Protein AF-A0A843L5Y5-F1 (afdb_monomer_lite)

Sequence (86 aa):
MGDFDPRKHTAEERGIDAKGNYVRGLKMSDTRFKNMVTGHSPAEQQSMRQQVEEAEEKGLRTYQIKHAKGYYNIENGIVIGSAKGK

Radius of gyration: 13.81 Å; chains: 1; bounding box: 30×20×47 Å

pLDDT: mean 84.61, std 7.88, range [51.5, 93.06]

Structure (mmCIF, N/CA/C/O backbone):
data_AF-A0A843L5Y5-F1
#
_entry.id   AF-A0A843L5Y5-F1
#
loop_
_atom_site.group_PDB
_atom_site.id
_atom_site.type_symbol
_atom_site.label_atom_id
_atom_site.label_alt_id
_atom_site.label_comp_id
_atom_site.label_asym_id
_atom_site.label_entity_id
_atom_site.label_seq_id
_atom_site.pdbx_PDB_ins_code
_atom_site.Cartn_x
_atom_site.Cartn_y
_atom_site.Cartn_z
_atom_site.occupancy
_atom_site.B_iso_or_equiv
_atom_site.auth_seq_id
_atom_site.auth_comp_id
_atom_site.auth_asym_id
_atom_site.auth_atom_id
_atom_site.pdbx_PDB_model_num
ATOM 1 N N . MET A 1 1 ? -11.038 6.276 26.119 1.00 51.50 1 MET A N 1
ATOM 2 C CA . MET A 1 1 ? -10.908 5.268 25.046 1.00 51.50 1 MET A CA 1
ATOM 3 C C . MET A 1 1 ? -10.382 6.024 23.846 1.00 51.50 1 MET A C 1
ATOM 5 O O . MET A 1 1 ? -11.010 7.005 23.485 1.00 51.50 1 MET A O 1
ATOM 9 N N . GLY A 1 2 ? -9.166 5.712 23.395 1.00 59.28 2 GLY A N 1
ATOM 10 C CA . GLY A 1 2 ? -8.443 6.548 22.433 1.00 59.28 2 GLY A CA 1
ATOM 11 C C . GLY A 1 2 ? -9.129 6.594 21.071 1.00 59.28 2 GLY A C 1
ATOM 12 O O . GLY A 1 2 ? -9.615 5.570 20.600 1.00 59.28 2 GLY A O 1
ATOM 13 N N . ASP A 1 3 ? -9.158 7.781 20.470 1.00 70.69 3 ASP A N 1
ATOM 14 C CA . ASP A 1 3 ? -9.666 8.046 19.127 1.00 70.69 3 ASP A CA 1
ATOM 15 C C . ASP A 1 3 ? -8.870 7.269 18.070 1.00 70.69 3 ASP A C 1
ATOM 17 O O . ASP A 1 3 ? -7.879 7.761 17.528 1.00 70.69 3 ASP A O 1
ATOM 21 N N . PHE A 1 4 ? -9.290 6.039 17.767 1.00 77.62 4 PHE A N 1
ATOM 22 C CA . PHE A 1 4 ? -8.773 5.328 16.606 1.00 77.62 4 PHE A CA 1
ATOM 23 C C . PHE A 1 4 ? -9.297 6.016 15.343 1.00 77.62 4 PHE A C 1
ATOM 25 O O . PHE A 1 4 ? -10.476 5.905 14.999 1.00 77.62 4 PHE A O 1
ATOM 32 N N . ASP A 1 5 ? -8.415 6.729 14.644 1.00 79.00 5 ASP A N 1
ATOM 33 C CA . ASP A 1 5 ? -8.718 7.319 13.344 1.00 79.00 5 ASP A CA 1
ATOM 34 C C . ASP A 1 5 ? -8.259 6.370 12.225 1.00 79.00 5 ASP A C 1
ATOM 36 O O . ASP A 1 5 ? -7.058 6.279 11.941 1.00 79.00 5 ASP A O 1
ATOM 40 N N . PRO A 1 6 ? -9.182 5.674 11.540 1.00 76.31 6 PRO A N 1
ATOM 41 C CA . PRO A 1 6 ? -8.818 4.730 10.493 1.00 76.31 6 PRO A CA 1
ATOM 42 C C . PRO A 1 6 ? -8.090 5.408 9.321 1.00 76.31 6 PRO A C 1
ATOM 44 O O . PRO A 1 6 ? -7.424 4.724 8.555 1.00 76.31 6 PRO A O 1
ATOM 47 N N . ARG A 1 7 ? -8.156 6.738 9.179 1.00 77.75 7 ARG A N 1
ATOM 48 C CA . ARG A 1 7 ? -7.399 7.487 8.163 1.00 77.75 7 ARG A CA 1
ATOM 49 C C . ARG A 1 7 ? -5.947 7.749 8.570 1.00 77.75 7 ARG A C 1
ATOM 51 O O . ARG A 1 7 ? -5.118 8.044 7.714 1.00 77.75 7 ARG A O 1
ATOM 58 N N . LYS A 1 8 ? -5.627 7.655 9.862 1.00 80.12 8 LYS A N 1
ATOM 59 C CA . LYS A 1 8 ? -4.272 7.864 10.402 1.00 80.12 8 LYS A CA 1
ATOM 60 C C . LYS A 1 8 ? -3.569 6.552 10.732 1.00 80.12 8 LYS A C 1
ATOM 62 O O . LYS A 1 8 ? -2.347 6.493 10.629 1.00 80.12 8 LYS A O 1
ATOM 67 N N . HIS A 1 9 ? -4.328 5.519 11.089 1.00 84.69 9 HIS A N 1
ATOM 68 C CA . HIS A 1 9 ? -3.800 4.193 11.396 1.00 84.69 9 HIS A CA 1
ATOM 69 C C . HIS A 1 9 ? -3.567 3.346 10.146 1.00 84.69 9 HIS A C 1
ATOM 71 O O . HIS A 1 9 ? -4.321 3.407 9.169 1.00 84.69 9 HIS A O 1
ATOM 77 N N . THR A 1 10 ? -2.532 2.512 10.209 1.00 84.94 10 THR A N 1
ATOM 78 C CA . THR A 1 10 ? -2.175 1.574 9.146 1.00 84.94 10 THR A CA 1
ATOM 79 C C . THR A 1 10 ? -3.177 0.427 9.035 1.00 84.94 10 THR A C 1
ATOM 81 O O . THR A 1 10 ? -3.844 0.051 9.996 1.00 84.94 10 THR A O 1
ATOM 84 N N . ALA A 1 11 ? -3.235 -0.197 7.862 1.00 81.94 11 ALA A N 1
ATOM 85 C CA . ALA A 1 11 ? -4.081 -1.348 7.553 1.00 81.94 11 ALA A CA 1
ATOM 86 C C . ALA A 1 11 ? -3.934 -2.543 8.515 1.00 81.94 11 ALA A C 1
ATOM 88 O O . ALA A 1 11 ? -4.793 -3.429 8.578 1.00 81.94 11 ALA A O 1
ATOM 89 N N . GLU A 1 12 ? -2.813 -2.638 9.222 1.00 80.62 12 GLU A N 1
ATOM 90 C CA . GLU A 1 12 ? -2.520 -3.717 10.167 1.00 80.62 12 GLU A CA 1
ATOM 91 C C . GLU A 1 12 ? -3.074 -3.409 11.560 1.00 80.62 12 GLU A C 1
ATOM 93 O O . GLU A 1 12 ? -3.499 -4.324 12.271 1.00 80.62 12 GLU A O 1
ATOM 98 N N . GLU A 1 13 ? -3.167 -2.125 11.898 1.00 82.31 13 GLU A N 1
ATOM 99 C CA . GLU A 1 13 ? -3.739 -1.638 13.140 1.00 82.31 13 GLU A CA 1
ATOM 100 C C . GLU A 1 13 ? -5.268 -1.751 13.126 1.00 82.31 13 GLU A C 1
ATOM 102 O O . GLU A 1 13 ? -5.962 -1.495 12.134 1.00 82.31 13 GLU A O 1
ATOM 107 N N . ARG A 1 14 ? -5.798 -2.172 14.271 1.00 82.00 14 ARG A N 1
ATOM 108 C CA . ARG A 1 14 ? -7.225 -2.357 14.526 1.00 82.00 14 ARG A CA 1
ATOM 109 C C . ARG A 1 14 ? -7.560 -1.666 15.834 1.00 82.00 14 ARG A C 1
ATOM 111 O O . ARG A 1 14 ? -6.756 -1.693 16.764 1.00 82.00 14 ARG A O 1
ATOM 118 N N . GLY A 1 15 ? -8.753 -1.102 15.914 1.00 82.69 15 GLY A N 1
ATOM 119 C CA . GLY A 1 15 ? -9.200 -0.412 17.109 1.00 82.69 15 GLY A CA 1
ATOM 120 C C . GLY A 1 15 ? -10.704 -0.239 17.156 1.00 82.69 15 GLY A C 1
ATOM 121 O O . GLY A 1 15 ? -11.448 -0.755 16.319 1.00 82.69 15 GLY A O 1
ATOM 122 N N . ILE A 1 16 ? -11.124 0.479 18.185 1.00 80.25 16 ILE A N 1
ATOM 123 C CA . ILE A 1 16 ? -12.502 0.894 18.381 1.00 80.25 16 ILE A CA 1
ATOM 124 C C . ILE A 1 16 ? -12.554 2.396 18.110 1.00 80.25 16 ILE A C 1
ATOM 126 O O . ILE A 1 16 ? -11.778 3.146 18.701 1.00 80.25 16 ILE A O 1
ATOM 130 N N . ASP A 1 17 ? -13.421 2.819 17.190 1.00 76.62 17 ASP A N 1
ATOM 131 C CA . ASP A 1 17 ? -13.630 4.243 16.917 1.00 76.62 17 ASP A CA 1
ATOM 132 C C . ASP A 1 17 ? -14.366 4.934 18.081 1.00 76.62 17 ASP A C 1
ATOM 134 O O . ASP A 1 17 ? -14.863 4.292 19.011 1.00 76.62 17 ASP A O 1
ATOM 138 N N . ALA A 1 18 ? -14.496 6.261 18.019 1.00 75.88 18 ALA A N 1
ATOM 139 C CA . ALA A 1 18 ? -15.217 7.044 19.029 1.00 75.88 18 ALA A CA 1
ATOM 140 C C . ALA A 1 18 ? -16.700 6.639 19.211 1.00 75.88 18 ALA A C 1
ATOM 142 O O . ALA A 1 18 ? -17.336 7.044 20.182 1.00 75.88 18 ALA A O 1
ATOM 143 N N . LYS A 1 19 ? -17.268 5.847 18.292 1.00 78.81 19 LYS A N 1
ATOM 144 C CA . LYS A 1 19 ? -18.647 5.342 18.328 1.00 78.81 19 LYS A CA 1
ATOM 145 C C . LYS A 1 19 ? -18.738 3.895 18.824 1.00 78.81 19 LYS A C 1
ATOM 147 O O . LYS A 1 19 ? -19.829 3.330 18.812 1.00 78.81 19 LYS A O 1
ATOM 152 N N . GLY A 1 20 ? -17.634 3.287 19.253 1.00 78.12 20 GLY A N 1
ATOM 153 C CA . GLY A 1 20 ? -17.633 1.905 19.722 1.00 78.12 20 GLY A CA 1
ATOM 154 C C . GLY A 1 20 ? -17.582 0.861 18.601 1.00 78.12 20 GLY A C 1
ATOM 155 O O . GLY A 1 20 ? -17.681 -0.330 18.894 1.00 78.12 20 GLY A O 1
ATOM 156 N N . ASN A 1 21 ? -17.420 1.260 17.333 1.00 79.88 21 ASN A N 1
ATOM 157 C CA . ASN A 1 21 ? -17.363 0.306 16.227 1.00 79.88 21 ASN A CA 1
ATOM 158 C C . ASN A 1 21 ? -15.956 -0.244 16.053 1.00 79.88 21 ASN A C 1
ATOM 160 O O . ASN A 1 21 ? -14.967 0.488 16.122 1.00 79.88 21 ASN A O 1
ATOM 164 N N . TYR A 1 22 ? -15.880 -1.530 15.723 1.00 78.56 22 TYR A N 1
ATOM 165 C CA . TYR A 1 22 ? -14.635 -2.124 15.272 1.00 78.56 22 TYR A CA 1
ATOM 166 C C . TYR A 1 22 ? -14.227 -1.546 13.919 1.00 78.56 22 TYR A C 1
ATOM 168 O O . TYR A 1 22 ? -14.978 -1.610 12.942 1.00 78.56 22 TYR A O 1
ATOM 176 N N . VAL A 1 23 ? -13.014 -1.012 13.859 1.00 79.00 23 VAL A N 1
ATOM 177 C CA . VAL A 1 23 ? -12.447 -0.393 12.666 1.00 79.00 23 VAL A CA 1
ATOM 178 C C . VAL A 1 23 ? -11.018 -0.881 12.450 1.00 79.00 23 VAL A C 1
ATOM 180 O O . VAL A 1 23 ? -10.268 -1.164 13.386 1.00 79.00 23 VAL A O 1
ATOM 183 N N . ARG A 1 24 ? -10.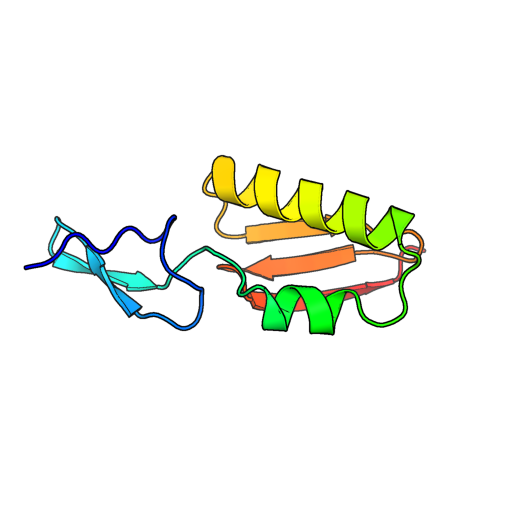647 -1.002 11.178 1.00 80.56 24 ARG A N 1
ATOM 184 C CA . ARG A 1 24 ? -9.295 -1.329 10.724 1.00 80.56 24 ARG A CA 1
ATOM 185 C C . ARG A 1 24 ? -8.748 -0.126 9.965 1.00 80.56 24 ARG A C 1
ATOM 187 O O . ARG A 1 24 ? -9.536 0.595 9.348 1.00 80.56 24 ARG A O 1
ATOM 194 N N . GLY A 1 25 ? -7.442 0.114 10.042 1.00 81.56 25 GLY A N 1
ATOM 195 C CA . GLY A 1 25 ? -6.842 1.246 9.341 1.00 81.56 25 GLY A CA 1
ATOM 196 C C . GLY A 1 25 ? -7.069 1.174 7.829 1.00 81.56 25 GLY A C 1
ATOM 197 O O . GLY A 1 25 ? -7.162 0.096 7.246 1.00 81.56 25 GLY A O 1
ATOM 198 N N . LEU A 1 26 ? -7.200 2.341 7.209 1.00 84.06 26 LEU A N 1
ATOM 199 C CA . LEU A 1 26 ? -7.344 2.535 5.765 1.00 84.06 26 LEU A CA 1
ATOM 200 C C . LEU A 1 26 ? -5.995 2.803 5.108 1.00 84.06 26 LEU A C 1
ATOM 202 O O . LEU A 1 26 ? -5.869 2.649 3.895 1.00 84.06 26 LEU A O 1
ATOM 206 N N . LYS A 1 27 ? -5.006 3.204 5.913 1.00 86.12 27 LYS A N 1
ATOM 207 C CA . LYS A 1 27 ? -3.717 3.666 5.430 1.00 86.12 27 LYS A CA 1
ATOM 208 C C . LYS A 1 27 ? -2.803 2.500 5.074 1.00 86.12 27 LYS A C 1
ATOM 210 O O . LYS A 1 27 ? -2.543 1.614 5.890 1.00 86.12 27 LYS A O 1
ATOM 215 N N . MET A 1 28 ? -2.273 2.496 3.864 1.00 87.12 28 MET A N 1
ATOM 216 C CA . MET A 1 28 ? -1.232 1.577 3.449 1.00 87.12 28 MET A CA 1
ATOM 217 C C . MET A 1 28 ? 0.058 1.877 4.228 1.00 87.12 28 MET A C 1
ATOM 219 O O . MET A 1 28 ? 0.508 3.015 4.331 1.00 87.12 28 MET A O 1
ATOM 223 N N . SER A 1 29 ? 0.678 0.829 4.771 1.00 87.00 29 SER A N 1
ATOM 224 C CA . SER A 1 29 ? 2.012 0.918 5.379 1.00 87.00 29 SER A CA 1
ATOM 225 C C . SER A 1 29 ? 3.073 1.251 4.319 1.00 87.00 29 SER A C 1
ATOM 227 O O . SER A 1 29 ? 3.043 0.688 3.222 1.00 87.00 29 SER A O 1
ATOM 229 N N . ASP A 1 30 ? 4.056 2.098 4.653 1.00 86.56 30 ASP A N 1
ATOM 230 C CA . ASP A 1 30 ? 5.160 2.446 3.739 1.00 86.56 30 ASP A CA 1
ATOM 231 C C . ASP A 1 30 ? 5.955 1.203 3.302 1.00 86.56 30 ASP A C 1
ATOM 233 O O . ASP A 1 30 ? 6.348 1.094 2.143 1.00 86.56 30 ASP A O 1
ATOM 237 N N . THR A 1 31 ? 6.108 0.208 4.182 1.00 87.31 31 THR A N 1
ATOM 238 C CA . THR A 1 31 ? 6.746 -1.073 3.840 1.00 87.31 31 THR A CA 1
ATOM 239 C C . THR A 1 31 ? 5.954 -1.820 2.769 1.00 87.31 31 THR A C 1
ATOM 241 O O . THR A 1 31 ? 6.531 -2.368 1.830 1.00 87.31 31 THR A O 1
ATOM 244 N N . ARG A 1 32 ? 4.619 -1.825 2.868 1.00 87.75 32 ARG A N 1
ATOM 245 C CA . ARG A 1 32 ? 3.761 -2.472 1.868 1.00 87.75 32 ARG A CA 1
ATOM 246 C C . ARG A 1 32 ? 3.788 -1.716 0.547 1.00 87.75 32 ARG A C 1
ATOM 248 O O . ARG A 1 32 ? 3.879 -2.358 -0.497 1.00 87.75 32 ARG A O 1
ATOM 255 N N . PHE A 1 33 ? 3.754 -0.388 0.600 1.00 90.12 33 PHE A N 1
ATOM 256 C CA . PHE A 1 33 ? 3.900 0.442 -0.586 1.00 90.12 33 PHE A CA 1
ATOM 257 C C . PHE A 1 33 ? 5.225 0.147 -1.292 1.00 90.12 33 PHE A C 1
ATOM 259 O O . PHE A 1 33 ? 5.217 -0.190 -2.473 1.00 90.12 33 PHE A O 1
ATOM 266 N N . LYS A 1 34 ? 6.347 0.160 -0.558 1.00 89.56 34 LYS A N 1
ATOM 267 C CA . LYS A 1 34 ? 7.672 -0.202 -1.082 1.00 89.56 34 LYS A CA 1
ATOM 268 C C . LYS A 1 34 ? 7.664 -1.571 -1.748 1.00 89.56 34 LYS A C 1
ATOM 270 O O . LYS A 1 34 ? 8.074 -1.666 -2.895 1.00 89.56 34 LYS A O 1
ATOM 275 N N . ASN A 1 35 ? 7.123 -2.591 -1.081 1.00 89.06 35 ASN A N 1
ATOM 276 C CA . ASN A 1 35 ? 7.042 -3.944 -1.635 1.00 89.06 35 ASN A CA 1
ATOM 277 C C . ASN A 1 35 ? 6.209 -4.019 -2.921 1.00 89.06 35 ASN A C 1
ATOM 279 O O . ASN A 1 35 ? 6.568 -4.754 -3.837 1.00 89.06 35 ASN A O 1
ATOM 283 N N . MET A 1 36 ? 5.108 -3.267 -2.996 1.00 87.38 36 MET A N 1
ATOM 284 C CA . MET A 1 36 ? 4.245 -3.208 -4.177 1.00 87.38 36 MET A CA 1
ATOM 285 C C . MET A 1 36 ? 4.933 -2.518 -5.357 1.00 87.38 36 MET A C 1
ATOM 287 O O . MET A 1 36 ? 4.765 -2.949 -6.497 1.00 87.38 36 MET A O 1
ATOM 291 N N . VAL A 1 37 ? 5.695 -1.454 -5.092 1.00 88.94 37 VAL A N 1
ATOM 292 C CA . VAL A 1 37 ? 6.369 -0.681 -6.141 1.00 88.94 37 VAL A CA 1
ATOM 293 C C . VAL A 1 37 ? 7.766 -1.210 -6.496 1.00 88.94 37 VAL A C 1
ATOM 295 O O . VAL A 1 37 ? 8.413 -0.682 -7.405 1.00 88.94 37 VAL A O 1
ATOM 298 N N . THR A 1 38 ? 8.231 -2.271 -5.828 1.00 87.00 38 THR A N 1
ATOM 299 C CA . THR A 1 38 ? 9.491 -2.954 -6.141 1.00 87.00 38 THR A CA 1
ATOM 300 C C . THR A 1 38 ? 9.496 -3.405 -7.604 1.00 87.00 38 THR A C 1
ATOM 302 O O . THR A 1 38 ? 8.696 -4.242 -8.015 1.00 87.00 38 THR A O 1
ATOM 305 N N . GLY A 1 39 ? 10.416 -2.851 -8.398 1.00 84.75 39 GLY A N 1
ATOM 306 C CA . GLY A 1 39 ? 10.563 -3.163 -9.825 1.00 84.75 39 GLY A CA 1
ATOM 307 C C . GLY A 1 39 ? 9.908 -2.167 -10.789 1.00 84.75 39 GLY A C 1
ATOM 308 O O . GLY A 1 39 ? 10.071 -2.325 -11.998 1.00 84.75 39 GLY A O 1
ATOM 309 N N . HIS A 1 40 ? 9.222 -1.135 -10.287 1.00 88.19 40 HIS A N 1
ATOM 310 C CA . HIS A 1 40 ? 8.748 -0.003 -11.097 1.00 88.19 40 HIS A CA 1
ATOM 311 C C . HIS A 1 40 ? 9.778 1.127 -11.126 1.00 88.19 40 HIS A C 1
ATOM 313 O O . HIS A 1 40 ? 10.560 1.297 -10.183 1.00 88.19 40 HIS A O 1
ATOM 319 N N . SER A 1 41 ? 9.781 1.916 -12.202 1.00 90.62 41 SER A N 1
ATOM 320 C CA . SER A 1 41 ? 10.692 3.059 -12.337 1.00 90.62 41 SER A CA 1
ATOM 321 C C . SER A 1 41 ? 10.395 4.143 -11.290 1.00 90.62 41 SER A C 1
ATOM 323 O O . SER A 1 41 ? 9.237 4.305 -10.916 1.00 90.62 41 SER A O 1
ATOM 325 N N . PRO A 1 42 ? 11.377 4.955 -10.853 1.00 88.94 42 PRO A N 1
ATOM 326 C CA . PRO A 1 42 ? 11.161 5.990 -9.831 1.00 88.94 42 PRO A CA 1
ATOM 327 C C . PRO A 1 42 ? 9.992 6.944 -10.129 1.00 88.94 42 PRO A C 1
ATOM 329 O O . PRO A 1 42 ? 9.238 7.298 -9.226 1.00 88.94 42 PRO A O 1
ATOM 332 N N . ALA A 1 43 ? 9.793 7.297 -11.404 1.00 88.81 43 ALA A N 1
ATOM 333 C CA . ALA A 1 43 ? 8.657 8.106 -11.846 1.00 88.81 43 ALA A CA 1
ATOM 334 C C . ALA A 1 43 ? 7.303 7.403 -11.623 1.00 88.81 43 ALA A C 1
ATOM 336 O O . ALA A 1 43 ? 6.345 8.025 -11.167 1.00 88.81 43 ALA A O 1
ATOM 337 N N . GLU A 1 44 ? 7.226 6.094 -11.886 1.00 89.25 44 GLU A N 1
ATOM 338 C CA . GLU A 1 44 ? 6.034 5.295 -11.594 1.00 89.25 44 GLU A CA 1
ATOM 339 C C . GLU A 1 44 ? 5.822 5.162 -10.088 1.00 89.25 44 GLU A C 1
ATOM 341 O O . GLU A 1 44 ? 4.701 5.329 -9.629 1.00 89.25 44 GLU A O 1
ATOM 346 N N . GLN A 1 45 ? 6.883 4.943 -9.303 1.00 91.69 45 GLN A N 1
ATOM 347 C CA . GLN A 1 45 ? 6.773 4.880 -7.841 1.00 91.69 45 GLN A CA 1
ATOM 348 C C . GLN A 1 45 ? 6.181 6.176 -7.277 1.00 91.69 45 GLN A C 1
ATOM 350 O O . GLN A 1 45 ? 5.296 6.128 -6.427 1.00 91.69 45 GLN A O 1
ATOM 355 N N . GLN A 1 46 ? 6.621 7.335 -7.771 1.00 91.62 46 GLN A N 1
ATOM 356 C CA . GLN A 1 46 ? 6.066 8.624 -7.361 1.00 91.62 46 GLN A CA 1
ATOM 357 C C . GLN A 1 46 ? 4.598 8.773 -7.783 1.00 91.62 46 GLN A C 1
ATOM 359 O O . GLN A 1 46 ? 3.767 9.163 -6.965 1.00 91.62 46 GLN A O 1
ATOM 364 N N . SER A 1 47 ? 4.255 8.413 -9.023 1.00 92.38 47 SER A N 1
ATOM 365 C CA . SER A 1 47 ? 2.871 8.470 -9.510 1.00 92.38 47 SER A CA 1
ATOM 366 C C . SER A 1 47 ? 1.939 7.524 -8.741 1.00 92.38 47 SER A C 1
ATOM 368 O O . SER A 1 47 ? 0.818 7.888 -8.392 1.00 92.38 47 SER A O 1
ATOM 370 N N . MET A 1 48 ? 2.401 6.314 -8.427 1.00 91.44 48 MET A N 1
ATOM 371 C CA . MET A 1 48 ? 1.661 5.342 -7.623 1.00 91.44 48 MET A CA 1
ATOM 372 C C . MET A 1 48 ? 1.478 5.832 -6.185 1.00 91.44 48 MET A C 1
ATOM 374 O O . MET A 1 48 ? 0.412 5.626 -5.611 1.00 91.44 48 MET A O 1
ATOM 378 N N . ARG A 1 49 ? 2.488 6.501 -5.612 1.00 91.69 49 ARG A N 1
ATOM 379 C CA . ARG A 1 49 ? 2.405 7.093 -4.271 1.00 91.69 49 ARG A CA 1
ATOM 380 C C . ARG A 1 49 ? 1.331 8.174 -4.222 1.00 91.69 49 ARG A C 1
ATOM 382 O O . ARG A 1 49 ? 0.461 8.109 -3.366 1.00 91.69 49 ARG A O 1
ATOM 389 N N . GLN A 1 50 ? 1.330 9.082 -5.196 1.00 92.69 50 GLN A N 1
ATOM 390 C CA . GLN A 1 50 ? 0.315 10.133 -5.294 1.00 92.69 50 GLN A CA 1
ATOM 391 C C . GLN A 1 50 ? -1.103 9.559 -5.402 1.00 92.69 50 GLN A C 1
ATOM 393 O O . GLN A 1 50 ? -2.016 10.063 -4.761 1.00 92.69 50 GLN A O 1
ATOM 398 N N . GLN A 1 51 ? -1.294 8.475 -6.161 1.00 93.06 51 GLN A N 1
ATOM 399 C CA . GLN A 1 51 ? -2.598 7.808 -6.265 1.00 93.06 51 GLN A CA 1
ATOM 400 C C . GLN A 1 51 ? -3.062 7.192 -4.935 1.00 93.06 51 GLN A C 1
ATOM 402 O O . GLN A 1 51 ? -4.252 7.240 -4.627 1.00 93.06 51 GLN A O 1
ATOM 407 N N . VAL A 1 52 ? -2.141 6.617 -4.149 1.00 90.00 52 VAL A N 1
ATOM 408 C CA . VAL A 1 52 ? -2.433 6.117 -2.793 1.00 90.00 52 VAL A CA 1
ATOM 409 C C . VAL A 1 52 ? -2.840 7.266 -1.888 1.00 90.00 52 VAL A C 1
ATOM 411 O O . VAL A 1 52 ? -3.900 7.204 -1.275 1.00 90.00 52 VAL A O 1
ATOM 414 N N . GLU A 1 53 ? -2.021 8.315 -1.835 1.00 89.88 53 GLU A N 1
ATOM 415 C CA . GLU A 1 53 ? -2.257 9.474 -0.976 1.00 89.88 53 GLU A CA 1
ATOM 416 C C . GLU A 1 53 ? -3.597 10.134 -1.311 1.00 89.88 53 GLU A C 1
ATOM 418 O O . GLU A 1 53 ? -4.414 10.328 -0.418 1.00 89.88 53 GLU A O 1
ATOM 423 N N . GLU A 1 54 ? -3.900 10.350 -2.593 1.00 90.88 54 GLU A N 1
ATOM 424 C CA . GLU A 1 54 ? -5.174 10.936 -3.015 1.00 90.88 54 GLU A CA 1
ATOM 425 C C . GLU A 1 54 ? -6.377 10.057 -2.620 1.00 90.88 54 GLU A C 1
ATOM 427 O O . GLU A 1 54 ? -7.418 10.563 -2.189 1.00 90.88 54 GLU A O 1
ATOM 432 N N . ALA A 1 55 ? -6.260 8.731 -2.748 1.00 89.12 55 ALA A N 1
ATOM 433 C CA . ALA A 1 55 ? -7.323 7.812 -2.352 1.00 89.12 55 ALA A CA 1
ATOM 434 C C . ALA A 1 55 ? -7.523 7.772 -0.827 1.00 89.12 55 ALA A C 1
ATOM 436 O O . ALA A 1 55 ? -8.662 7.720 -0.351 1.00 89.12 55 ALA A O 1
ATOM 437 N N . GLU A 1 56 ? -6.434 7.835 -0.061 1.00 85.06 56 GLU A N 1
ATOM 438 C CA . GLU A 1 56 ? -6.450 7.872 1.402 1.00 85.06 56 GLU A CA 1
ATOM 439 C C . GLU A 1 56 ? -6.982 9.200 1.946 1.00 85.06 56 GLU A C 1
ATOM 441 O O . GLU A 1 56 ? -7.786 9.193 2.880 1.00 85.06 56 GLU A O 1
ATOM 446 N N . GLU A 1 57 ? -6.627 10.329 1.327 1.00 86.38 57 GLU A N 1
ATOM 447 C CA . GLU A 1 57 ? -7.179 11.651 1.647 1.00 86.38 57 GLU A CA 1
ATOM 448 C C . GLU A 1 57 ? -8.685 11.714 1.374 1.00 86.38 57 GLU A C 1
ATOM 450 O O . GLU A 1 57 ? -9.453 12.244 2.180 1.00 86.38 57 GLU A O 1
ATOM 455 N N . LYS A 1 58 ? -9.139 11.083 0.283 1.00 86.19 58 LYS A N 1
ATOM 456 C CA . LYS A 1 58 ? -10.569 10.896 -0.012 1.00 86.19 58 LYS A CA 1
ATOM 457 C C . LYS A 1 58 ? -11.255 9.917 0.951 1.00 86.19 58 LYS A C 1
ATOM 459 O O . LYS A 1 58 ? -12.481 9.807 0.942 1.00 86.19 58 LYS A O 1
ATOM 464 N N . GLY A 1 59 ? -10.497 9.209 1.792 1.00 82.25 59 GLY A N 1
ATOM 465 C CA . GLY A 1 59 ? -11.010 8.208 2.724 1.00 82.25 59 GLY A CA 1
ATOM 466 C C . GLY A 1 59 ? -11.604 6.985 2.026 1.00 82.25 59 GLY A C 1
ATOM 467 O O . GLY A 1 59 ? -12.521 6.360 2.569 1.00 82.25 59 GLY A O 1
ATOM 468 N N . LEU A 1 60 ? -11.127 6.660 0.819 1.00 85.25 60 LEU A N 1
ATOM 469 C CA . LEU A 1 60 ? -11.603 5.514 0.054 1.00 85.25 60 LEU A CA 1
ATOM 470 C C . LEU A 1 60 ? -11.129 4.215 0.701 1.00 85.25 60 LEU A C 1
ATOM 472 O O . LEU A 1 60 ? -9.938 3.9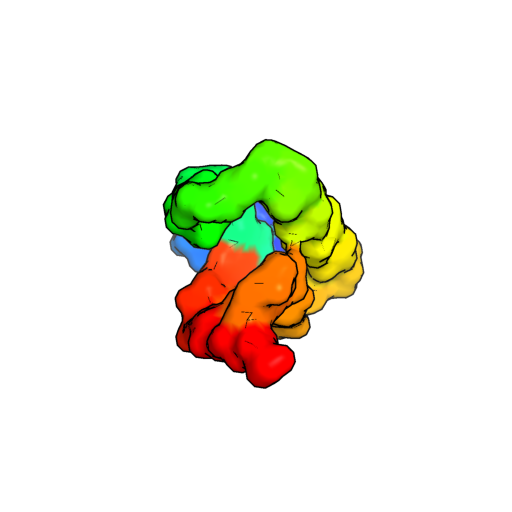74 0.880 1.00 85.25 60 LEU A O 1
ATOM 476 N N . ARG A 1 61 ? -12.089 3.341 1.003 1.00 85.56 61 ARG A N 1
ATOM 477 C CA . ARG A 1 61 ? -11.803 1.978 1.463 1.00 85.56 61 ARG A CA 1
ATOM 478 C C . ARG A 1 61 ? -11.250 1.117 0.347 1.00 85.56 61 ARG A C 1
ATOM 480 O O . ARG A 1 61 ? -10.353 0.332 0.597 1.00 85.56 61 ARG A O 1
ATOM 487 N N . THR A 1 62 ? -11.759 1.275 -0.867 1.00 89.69 62 THR A N 1
ATOM 488 C CA . THR A 1 62 ? -11.363 0.456 -2.009 1.00 89.69 62 THR A CA 1
ATOM 489 C C . THR A 1 62 ? -10.977 1.375 -3.154 1.00 89.69 62 THR A C 1
ATOM 491 O O . THR A 1 62 ? -11.754 2.255 -3.525 1.00 89.69 62 THR A O 1
ATOM 494 N N . TYR A 1 63 ? -9.775 1.203 -3.694 1.00 91.44 63 TYR A N 1
ATOM 495 C CA . TYR A 1 63 ? -9.248 2.038 -4.770 1.00 91.44 63 TYR A CA 1
ATOM 496 C C . TYR A 1 63 ? -8.290 1.261 -5.671 1.00 91.44 63 TYR A C 1
ATOM 498 O O . TYR A 1 63 ? -7.817 0.177 -5.330 1.00 91.44 63 TYR A O 1
ATOM 506 N N . GLN A 1 64 ? -8.028 1.814 -6.855 1.00 92.38 64 GLN A N 1
ATOM 507 C CA . GLN A 1 64 ? -7.134 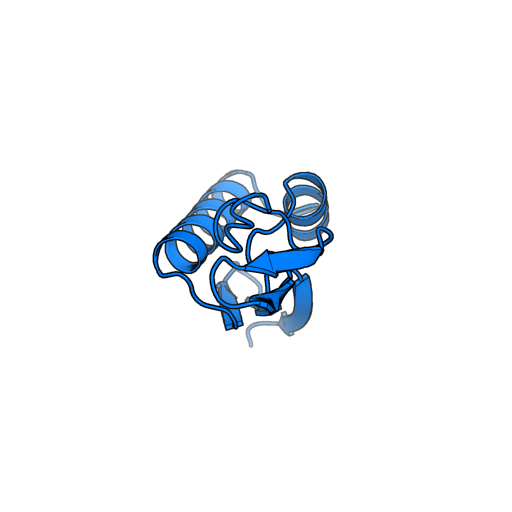1.220 -7.842 1.00 92.38 64 GLN A CA 1
ATOM 508 C C . GLN A 1 64 ? -5.935 2.124 -8.079 1.00 92.38 64 GLN A C 1
ATOM 510 O O . GLN A 1 64 ? -6.103 3.311 -8.347 1.00 92.38 64 GLN A O 1
ATOM 515 N N . ILE A 1 65 ? -4.739 1.546 -8.030 1.00 91.69 65 ILE A N 1
ATOM 516 C CA . ILE A 1 65 ? -3.496 2.237 -8.370 1.00 91.69 65 ILE A CA 1
ATOM 517 C C . ILE A 1 65 ? -3.060 1.757 -9.743 1.00 91.69 65 ILE A C 1
ATOM 519 O O . ILE A 1 65 ? -2.755 0.577 -9.914 1.00 91.69 65 ILE A O 1
ATOM 523 N N . LYS A 1 66 ? -3.007 2.659 -10.715 1.00 91.06 66 LYS A N 1
ATOM 524 C CA . LYS A 1 66 ? -2.555 2.369 -12.074 1.00 91.06 66 LYS A CA 1
ATOM 525 C C . LYS A 1 66 ? -1.043 2.551 -12.189 1.00 91.06 66 LYS A C 1
ATOM 527 O O . LYS A 1 66 ? -0.473 3.480 -11.620 1.00 91.06 66 LYS A O 1
ATOM 532 N N . HIS A 1 67 ? -0.419 1.675 -12.963 1.00 89.38 67 HIS A N 1
ATOM 533 C CA . HIS A 1 67 ? 0.986 1.724 -13.368 1.00 89.38 67 HIS A CA 1
ATOM 534 C C . HIS A 1 67 ? 1.090 1.384 -14.866 1.00 89.38 67 HIS A C 1
ATOM 536 O O . HIS A 1 67 ? 0.102 0.963 -15.472 1.00 89.38 67 HIS A O 1
ATOM 542 N N . ALA A 1 68 ? 2.263 1.517 -15.495 1.00 85.12 68 ALA A N 1
ATOM 543 C CA . ALA A 1 68 ? 2.381 1.404 -16.958 1.00 85.12 68 ALA A CA 1
ATOM 544 C C . ALA A 1 68 ? 1.943 0.042 -17.525 1.00 85.12 68 ALA A C 1
ATOM 546 O O . ALA A 1 68 ? 1.557 -0.066 -18.683 1.00 85.12 68 ALA A O 1
ATOM 547 N N . LYS A 1 69 ? 2.001 -1.009 -16.704 1.00 83.56 69 LYS A N 1
ATOM 548 C CA . LYS A 1 69 ? 1.688 -2.393 -17.085 1.00 83.56 69 LYS A CA 1
ATOM 549 C C . LYS A 1 69 ? 0.344 -2.879 -16.544 1.00 83.56 69 LYS A C 1
ATOM 551 O O . LYS A 1 69 ? 0.076 -4.072 -16.653 1.00 83.56 69 LYS A O 1
ATOM 556 N N . GLY A 1 70 ? -0.472 -2.023 -15.920 1.00 89.94 70 GLY A N 1
ATOM 557 C CA . GLY A 1 70 ? -1.739 -2.440 -15.315 1.00 89.94 70 GLY A CA 1
ATOM 558 C C . GLY A 1 70 ? -2.166 -1.669 -14.079 1.00 89.94 70 GLY A C 1
ATOM 559 O O . GLY A 1 70 ? -2.006 -0.453 -14.005 1.00 89.94 70 GLY A O 1
ATOM 560 N N . TYR A 1 71 ? -2.787 -2.371 -13.134 1.00 92.12 71 TYR A N 1
ATOM 561 C CA . TYR A 1 71 ? -3.275 -1.773 -11.899 1.00 92.12 71 TYR A CA 1
ATOM 562 C C . TYR A 1 71 ? -3.265 -2.744 -10.715 1.00 92.12 71 TYR A C 1
ATOM 564 O O . TYR A 1 71 ? -3.383 -3.961 -10.870 1.00 92.12 71 TYR A O 1
ATOM 572 N N . TYR A 1 72 ? -3.178 -2.179 -9.513 1.00 91.25 72 TYR A N 1
ATOM 573 C CA . TYR A 1 72 ? -3.372 -2.864 -8.238 1.00 91.25 72 TYR A CA 1
ATOM 574 C C . TYR A 1 72 ? -4.730 -2.487 -7.657 1.00 91.25 72 TYR A C 1
ATOM 576 O O . TYR A 1 72 ? -5.088 -1.312 -7.634 1.00 91.25 72 TYR A O 1
ATOM 584 N N . ASN A 1 73 ? -5.470 -3.476 -7.166 1.00 92.88 73 ASN A N 1
ATOM 585 C CA . ASN A 1 73 ? -6.673 -3.271 -6.369 1.00 92.88 73 ASN A CA 1
ATOM 586 C C . ASN A 1 73 ? -6.272 -3.220 -4.899 1.00 92.88 73 ASN A C 1
ATOM 588 O O . ASN A 1 73 ? -5.705 -4.185 -4.375 1.00 92.88 73 ASN A O 1
ATOM 592 N N . ILE A 1 74 ? -6.581 -2.108 -4.245 1.00 90.88 74 ILE A N 1
ATOM 593 C CA . ILE A 1 74 ? -6.312 -1.886 -2.833 1.00 90.88 74 ILE A CA 1
ATOM 594 C C . ILE A 1 74 ? -7.628 -1.835 -2.072 1.00 90.88 74 ILE A C 1
ATOM 596 O O . ILE A 1 74 ? -8.559 -1.149 -2.484 1.00 90.88 74 ILE A O 1
ATOM 600 N N . GLU A 1 75 ? -7.685 -2.532 -0.945 1.00 88.94 75 GLU A N 1
ATOM 601 C CA . GLU A 1 75 ? -8.772 -2.467 0.019 1.00 88.94 75 GLU A CA 1
ATOM 602 C C . GLU A 1 75 ? -8.202 -2.220 1.418 1.00 88.94 75 GLU A C 1
ATOM 604 O O . GLU A 1 75 ? -7.382 -2.992 1.903 1.00 88.94 75 GLU A O 1
ATOM 609 N N . ASN A 1 76 ? -8.616 -1.135 2.070 1.00 85.50 76 ASN A N 1
ATOM 610 C CA . ASN A 1 76 ? -8.154 -0.684 3.380 1.00 85.50 76 ASN A CA 1
ATOM 611 C C . ASN A 1 76 ? -6.614 -0.666 3.475 1.00 85.50 76 ASN A C 1
ATOM 613 O O . ASN A 1 76 ? -6.045 -1.214 4.413 1.00 85.50 76 ASN A O 1
ATOM 617 N N . GLY A 1 77 ? -5.921 -0.146 2.454 1.00 84.56 77 GLY A N 1
ATOM 618 C CA . GLY A 1 77 ? -4.451 -0.138 2.396 1.00 84.56 77 GLY A CA 1
ATOM 619 C C . GLY A 1 77 ? -3.805 -1.519 2.174 1.00 84.56 77 GLY A C 1
ATOM 620 O O . GLY A 1 77 ? -2.594 -1.696 2.357 1.00 84.56 77 GLY A O 1
ATOM 621 N N . ILE A 1 78 ? -4.591 -2.534 1.798 1.00 86.81 78 ILE A N 1
ATOM 622 C CA . ILE A 1 78 ? -4.147 -3.899 1.490 1.00 86.81 78 ILE A CA 1
ATOM 623 C C . ILE A 1 78 ? -4.275 -4.163 -0.002 1.00 86.81 78 ILE A C 1
ATOM 625 O O . ILE A 1 78 ? -5.350 -4.013 -0.566 1.00 86.81 78 ILE A O 1
ATOM 629 N N . VAL A 1 79 ? -3.197 -4.614 -0.642 1.00 88.88 79 VAL A N 1
ATOM 630 C CA . VAL A 1 79 ? -3.268 -5.101 -2.024 1.00 88.88 79 VAL A CA 1
ATOM 631 C C . VAL A 1 79 ? -4.074 -6.402 -2.030 1.00 88.88 79 VAL A C 1
ATOM 633 O O . VAL A 1 79 ? -3.594 -7.419 -1.534 1.00 88.88 79 VAL A O 1
ATOM 636 N N . ILE A 1 80 ? -5.294 -6.367 -2.563 1.00 90.56 80 ILE A N 1
ATOM 637 C CA . ILE A 1 80 ? -6.183 -7.538 -2.676 1.00 90.56 80 ILE A CA 1
ATOM 638 C C . ILE A 1 80 ? -6.085 -8.220 -4.041 1.00 90.56 80 ILE A C 1
ATOM 640 O O . ILE A 1 80 ? -6.524 -9.353 -4.213 1.00 90.56 80 ILE A O 1
ATOM 644 N N . GLY A 1 81 ? -5.492 -7.547 -5.023 1.00 87.38 81 GLY A N 1
ATOM 645 C CA . GLY A 1 81 ? -5.253 -8.125 -6.333 1.00 87.38 81 GLY A CA 1
ATOM 646 C C . GLY A 1 81 ? -4.478 -7.186 -7.236 1.00 87.38 81 GLY A C 1
ATOM 647 O O . GLY A 1 81 ? -4.295 -6.007 -6.938 1.00 87.38 81 GLY A O 1
ATOM 648 N N . SER A 1 82 ? -4.038 -7.714 -8.366 1.00 87.69 82 SER A N 1
ATOM 649 C CA . SER A 1 82 ? -3.439 -6.941 -9.443 1.00 87.69 82 SER A CA 1
ATOM 650 C C . SER A 1 82 ? -3.902 -7.495 -10.780 1.00 87.69 82 SER A C 1
ATOM 652 O O . SER A 1 82 ? -4.224 -8.677 -10.906 1.00 87.69 82 SER A O 1
ATOM 654 N N . ALA A 1 83 ? -3.960 -6.631 -11.781 1.00 84.31 83 ALA A N 1
ATOM 655 C CA . ALA A 1 83 ? -4.269 -7.013 -13.144 1.00 84.31 83 ALA A CA 1
ATOM 656 C C . ALA A 1 83 ? -3.285 -6.335 -14.089 1.00 84.31 83 ALA A C 1
ATOM 658 O O . ALA A 1 83 ? -2.902 -5.182 -13.887 1.00 84.31 83 ALA A O 1
ATOM 659 N N . LYS A 1 84 ? -2.883 -7.060 -15.133 1.00 78.12 84 LYS A N 1
ATOM 660 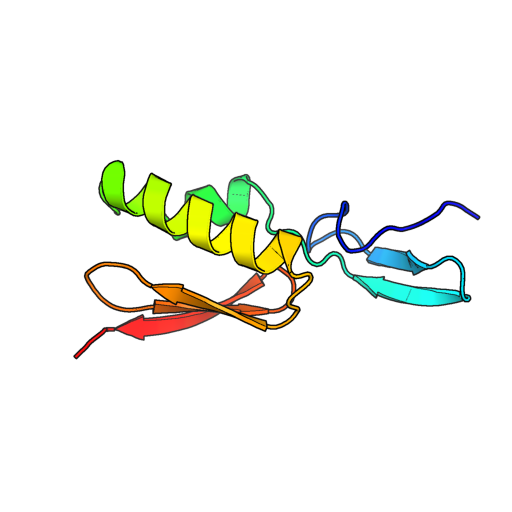C CA . LYS A 1 84 ? -2.080 -6.486 -16.210 1.00 78.12 84 LYS A CA 1
ATOM 661 C C . LYS A 1 84 ? -2.994 -5.690 -17.139 1.00 78.12 84 LYS A C 1
ATOM 663 O O . LYS A 1 84 ? -4.045 -6.179 -17.547 1.00 78.12 84 LYS A O 1
ATOM 668 N N . GLY A 1 85 ? -2.588 -4.462 -17.432 1.00 65.88 85 GLY A N 1
ATOM 669 C CA . GLY A 1 85 ? -3.181 -3.623 -18.463 1.00 65.88 85 GLY A CA 1
ATOM 670 C C . GLY A 1 85 ? -2.967 -4.314 -19.800 1.00 65.88 85 GLY A C 1
ATOM 671 O O . GLY A 1 85 ? -1.880 -4.837 -2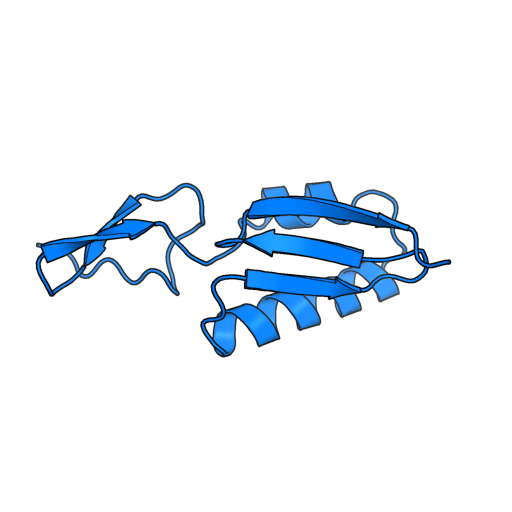0.048 1.00 65.88 85 GLY A O 1
ATOM 672 N N . LYS A 1 86 ? -4.046 -4.411 -20.571 1.00 52.00 86 LYS A N 1
ATOM 673 C CA . LYS A 1 86 ? -4.072 -5.075 -21.872 1.00 52.00 86 LYS A CA 1
ATOM 674 C C . LYS A 1 86 ? -3.226 -4.332 -22.896 1.00 52.00 86 LYS A C 1
ATOM 676 O O . LYS A 1 86 ? -3.247 -3.083 -22.849 1.00 52.00 86 LYS A O 1
#

Secondary structure (DSSP, 8-st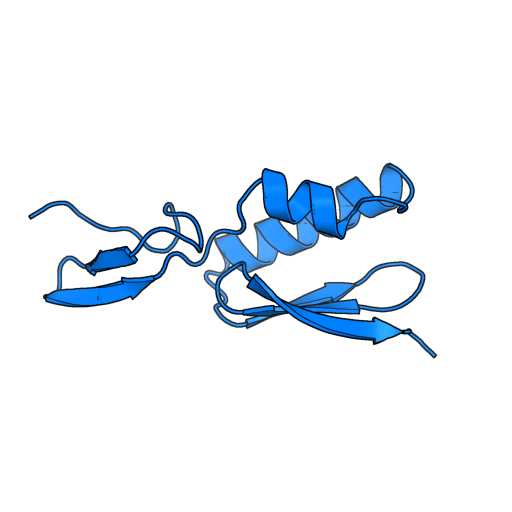ate):
-----TTTSBTT-EEE-TTS-EEE--BPPHHHHHHHHTTS-HHHHHHHHHHHHHHHHTT-SEEEEEETTEEEEEETTEEEEEEE--

Foldseek 3Di:
DDADDLLPDEQVDWDAHPVRDTDGHLAADPVNLCVVCVPPDPVQSVQQVVQRVVCSVVVPQWDWRDGPQFIFIHGSNDGPDTDGDD